Protein AF-A0AAW2CU97-F1 (afdb_monomer_lite)

Sequence (103 aa):
MRRHPGEFILSLSLSLSSSTKHIMLKDILDTRLSHPLYRPVGPSVVLVVILALTCLRSDPKSRPTMQHVSQELFVPRPALPESFHDISIQQLVNQEIYVVDQN

Organism: NCBI:txid425828

Secondary structure (DSSP, 8-state):
-PPPHHHHHHHHHH-TTTGGGG-BHHHHS-TTSPSS--TTTHHHHHHHHHHHHHHT-SSGGGSPPHHHHHHHHHSPPPPPSS-GGG-BHHHHHTTTT------

Radius of gyration: 14.25 Å; chains: 1; bounding box: 31×34×35 Å

Foldseek 3Di:
DPQDPVNVLVCVVVVPPPDQPPAAPVNPDDPPPDPPCDFQRLVLSLLVLLLVLQCSDPDPVSHDDVVVVVVSNPDRDHGQPDDSRPHGSVCSNVVVRDPPPDD

pLDDT: mean 70.95, std 15.21, range [30.22, 95.0]

InterPro domains:
  IPR051420 Ser/Thr Protein Kinases with Diverse Regulatory Roles [PTHR48005] (1-79)

Structure (mmCIF, N/CA/C/O backbone):
data_AF-A0AAW2CU97-F1
#
_entry.id   AF-A0AAW2CU97-F1
#
loop_
_atom_site.group_PDB
_atom_site.id
_atom_site.type_symbol
_atom_site.label_atom_id
_atom_site.label_alt_id
_atom_site.label_comp_id
_atom_site.label_asym_id
_atom_site.label_entity_id
_atom_site.label_seq_id
_atom_site.pdbx_PDB_ins_code
_atom_site.Cartn_x
_atom_site.Cartn_y
_atom_site.Cartn_z
_atom_site.occupancy
_atom_site.B_iso_or_equiv
_atom_site.auth_seq_id
_atom_site.auth_comp_id
_atom_site.auth_asym_id
_atom_site.auth_atom_id
_atom_site.pdbx_PDB_model_num
ATOM 1 N N . MET A 1 1 ? -13.362 -18.722 -15.873 1.00 48.38 1 MET A N 1
ATOM 2 C CA . MET A 1 1 ? -14.205 -18.098 -14.829 1.00 48.38 1 MET A CA 1
ATOM 3 C C . MET A 1 1 ? -13.532 -16.812 -14.374 1.00 48.38 1 MET A C 1
ATOM 5 O O . MET A 1 1 ? -12.364 -16.871 -14.013 1.00 48.38 1 MET A O 1
ATOM 9 N N . ARG A 1 2 ? -14.206 -15.655 -14.447 1.00 51.72 2 ARG A N 1
ATOM 10 C CA . ARG A 1 2 ? -13.702 -14.423 -13.817 1.00 51.72 2 ARG A CA 1
ATOM 11 C C . ARG A 1 2 ? -14.015 -14.517 -12.327 1.00 51.72 2 ARG A C 1
ATOM 13 O O . ARG A 1 2 ? -15.182 -14.626 -11.972 1.00 51.72 2 ARG A O 1
ATOM 20 N N . ARG A 1 3 ? -12.987 -14.535 -11.482 1.00 61.25 3 ARG A N 1
ATOM 21 C CA . ARG A 1 3 ? -13.144 -14.545 -10.024 1.00 61.25 3 ARG A CA 1
ATOM 22 C C . ARG A 1 3 ? -13.675 -13.175 -9.601 1.00 61.25 3 ARG A C 1
ATOM 24 O O . ARG A 1 3 ? -13.125 -12.159 -10.025 1.00 61.25 3 ARG A O 1
ATOM 31 N N . HIS A 1 4 ? -14.767 -13.134 -8.842 1.00 74.81 4 HIS A N 1
ATOM 32 C CA . HIS A 1 4 ? -15.334 -11.863 -8.392 1.00 74.81 4 HIS A CA 1
ATOM 33 C C . HIS A 1 4 ? -14.364 -11.197 -7.393 1.00 74.81 4 HIS A C 1
ATOM 35 O O . HIS A 1 4 ? -13.802 -11.910 -6.557 1.00 74.81 4 HIS A O 1
ATOM 41 N N . PRO A 1 5 ? -14.169 -9.861 -7.410 1.00 60.72 5 PRO A N 1
ATOM 42 C CA . PRO A 1 5 ? -13.262 -9.184 -6.475 1.00 60.72 5 PRO A CA 1
ATOM 43 C C . PRO A 1 5 ? -13.566 -9.510 -5.007 1.00 60.72 5 PRO A C 1
ATOM 45 O O . PRO A 1 5 ? -12.657 -9.718 -4.210 1.00 60.72 5 PRO A O 1
ATOM 48 N N . GLY A 1 6 ? -14.851 -9.655 -4.671 1.00 61.97 6 GLY A N 1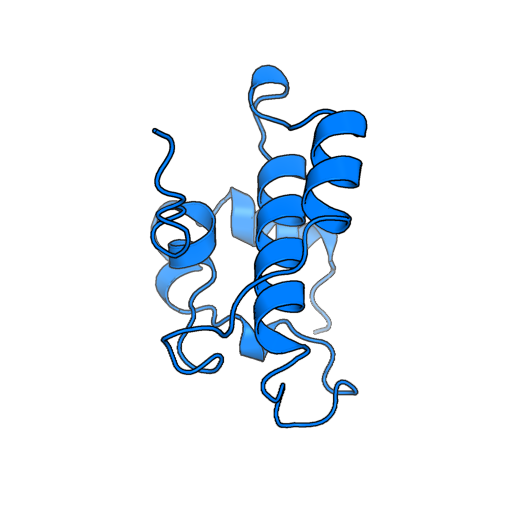
ATOM 49 C CA . GLY A 1 6 ? -15.286 -10.096 -3.344 1.00 61.97 6 GLY A CA 1
ATOM 50 C C . GLY A 1 6 ? -14.821 -11.511 -2.983 1.00 61.97 6 GLY A C 1
ATOM 51 O O . GLY A 1 6 ? -14.381 -11.730 -1.864 1.00 61.97 6 GLY A O 1
ATOM 52 N N . GLU A 1 7 ? -14.830 -12.462 -3.921 1.00 65.25 7 GLU A N 1
ATOM 53 C CA . GLU A 1 7 ? -14.318 -13.819 -3.672 1.00 65.25 7 GLU A CA 1
ATOM 54 C C . GLU A 1 7 ? -12.798 -13.848 -3.530 1.00 65.25 7 GLU A C 1
ATOM 56 O O . GLU A 1 7 ? -12.263 -14.666 -2.790 1.00 65.25 7 GLU A O 1
ATOM 61 N N . PHE A 1 8 ? -12.092 -12.957 -4.225 1.00 67.12 8 PHE A N 1
ATOM 62 C CA . PHE A 1 8 ? -10.649 -12.805 -4.082 1.00 67.12 8 PHE A CA 1
ATOM 63 C C . PHE A 1 8 ? -10.282 -12.252 -2.698 1.00 67.12 8 PHE A C 1
ATOM 65 O O . PHE A 1 8 ? -9.420 -12.817 -2.027 1.00 67.12 8 PHE A O 1
ATOM 72 N N . ILE A 1 9 ? -10.997 -11.223 -2.231 1.00 64.56 9 ILE A N 1
ATOM 73 C CA . ILE A 1 9 ? -10.834 -10.663 -0.881 1.00 64.56 9 ILE A CA 1
ATOM 74 C C . ILE A 1 9 ? -11.187 -11.709 0.183 1.00 64.56 9 ILE A C 1
ATOM 76 O O . ILE A 1 9 ? -10.409 -11.923 1.107 1.00 64.56 9 ILE A O 1
ATOM 80 N N . LEU A 1 10 ? -12.305 -12.423 0.028 1.00 61.47 10 LEU A N 1
ATOM 81 C CA . LEU A 1 10 ? -12.679 -13.509 0.939 1.00 61.47 10 LEU A CA 1
ATOM 82 C C . LEU A 1 10 ? -11.648 -14.641 0.924 1.00 61.47 10 LEU A C 1
ATOM 84 O O . LEU A 1 10 ? -11.307 -15.162 1.979 1.00 61.47 10 LEU A O 1
ATOM 88 N N . SER A 1 11 ? -11.097 -14.992 -0.239 1.00 60.31 11 SER A N 1
ATOM 89 C CA . SER A 1 11 ? -10.026 -15.985 -0.358 1.00 60.31 11 SER A CA 1
ATOM 90 C C . SER A 1 11 ? -8.746 -15.522 0.337 1.00 60.31 11 SER A C 1
ATOM 92 O O . SER A 1 11 ? -8.101 -16.346 0.977 1.00 60.31 11 SER A O 1
ATOM 94 N N . LEU A 1 12 ? -8.389 -14.237 0.255 1.00 62.56 12 LEU A N 1
ATOM 95 C CA . LEU A 1 12 ? -7.267 -13.650 0.995 1.00 62.56 12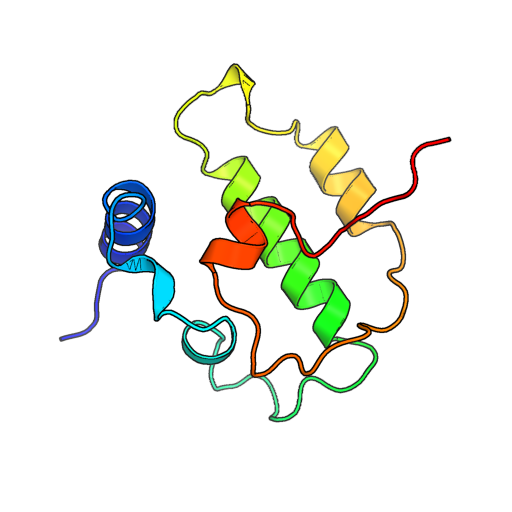 LEU A CA 1
ATOM 96 C C . LEU A 1 12 ? -7.499 -13.716 2.510 1.00 62.56 12 LEU A C 1
ATOM 98 O O . LEU A 1 12 ? -6.606 -14.136 3.242 1.00 62.56 12 LEU A O 1
ATOM 102 N N . SER A 1 13 ? -8.701 -13.362 2.976 1.00 59.38 13 SER A N 1
ATOM 103 C CA . SER A 1 13 ? -9.068 -13.394 4.397 1.00 59.38 13 SER A CA 1
ATOM 104 C C . SER A 1 13 ? -9.167 -14.816 4.966 1.00 59.38 13 SER A C 1
ATOM 106 O O . SER A 1 13 ? -8.741 -15.051 6.092 1.00 59.38 13 SER A O 1
ATOM 108 N N . LEU A 1 14 ? -9.700 -15.773 4.198 1.00 53.75 14 LEU A N 1
ATOM 109 C CA . LEU A 1 14 ? -9.878 -17.174 4.608 1.00 53.75 14 LEU A CA 1
ATOM 110 C C . LEU A 1 14 ? -8.588 -18.006 4.481 1.00 53.75 14 LEU A C 1
ATOM 112 O O . LEU A 1 14 ? -8.425 -18.993 5.193 1.00 53.75 14 LEU A O 1
ATOM 116 N N . SER A 1 15 ? -7.658 -17.629 3.594 1.00 48.06 15 SER A N 1
ATOM 117 C CA . SER A 1 15 ? -6.459 -18.428 3.274 1.00 48.06 15 SER A CA 1
ATOM 118 C C . SER A 1 15 ? -5.204 -18.062 4.064 1.00 48.06 15 SER A C 1
ATOM 120 O O . SER A 1 15 ? -4.135 -18.599 3.757 1.00 48.06 15 SER A O 1
ATOM 122 N N . LEU A 1 16 ? -5.317 -17.244 5.117 1.00 52.81 16 LEU A N 1
ATOM 123 C CA . LEU A 1 16 ? -4.209 -16.946 6.038 1.00 52.81 16 LEU A CA 1
ATOM 124 C C . LEU A 1 16 ? -3.646 -18.209 6.742 1.00 52.81 16 LEU A C 1
ATOM 126 O O . LEU A 1 16 ? -2.645 -18.131 7.442 1.00 52.81 16 LEU A O 1
ATOM 130 N N . SER A 1 17 ? -4.241 -19.388 6.512 1.00 49.34 17 SER A N 1
ATOM 131 C CA . SER A 1 17 ? -3.783 -20.678 7.036 1.00 49.34 17 SER A CA 1
ATOM 132 C C . SER A 1 17 ? -2.911 -21.532 6.092 1.00 49.34 17 SER A C 1
ATOM 134 O O . SER A 1 17 ? -2.299 -22.467 6.602 1.00 49.34 17 SER A O 1
ATOM 136 N N . SER A 1 18 ? -2.814 -21.302 4.767 1.00 49.28 18 SER A N 1
ATOM 137 C CA . SER A 1 18 ? -1.899 -22.126 3.924 1.00 49.28 18 SER A CA 1
ATOM 138 C C . SER A 1 18 ? -1.675 -21.640 2.479 1.00 49.28 18 SER A C 1
ATOM 140 O O . SER A 1 18 ? -0.564 -21.738 1.963 1.00 49.28 18 SER A O 1
ATOM 142 N N . SER A 1 19 ? -2.703 -21.107 1.804 1.00 52.06 19 SER A N 1
ATOM 143 C CA . SER A 1 19 ? -2.685 -20.932 0.336 1.00 52.06 19 SER A CA 1
ATOM 144 C C . SER A 1 19 ? -2.189 -19.563 -0.162 1.00 52.06 19 SER A C 1
ATOM 146 O O . SER A 1 19 ? -1.994 -19.396 -1.366 1.00 52.06 19 SER A O 1
ATOM 148 N N . THR A 1 20 ? -1.974 -18.578 0.716 1.00 54.69 20 THR A N 1
ATOM 149 C CA . THR A 1 20 ? -1.480 -17.234 0.339 1.00 54.69 20 THR A CA 1
ATOM 150 C C . THR A 1 20 ? 0.027 -17.177 0.079 1.00 54.69 20 THR A C 1
ATOM 152 O O . THR A 1 20 ? 0.495 -16.198 -0.498 1.00 54.69 20 THR A O 1
ATOM 155 N N . LYS A 1 21 ? 0.768 -18.243 0.415 1.00 55.78 21 LYS A N 1
ATOM 156 C CA . LYS A 1 21 ? 2.218 -18.388 0.179 1.00 55.78 21 LYS A CA 1
ATOM 157 C C . LYS A 1 21 ? 2.627 -18.276 -1.295 1.00 55.78 21 LYS A C 1
ATOM 159 O O . LYS A 1 21 ? 3.790 -18.019 -1.575 1.00 55.78 21 LYS A O 1
ATOM 164 N N . HIS A 1 22 ? 1.691 -18.481 -2.225 1.00 67.12 22 HIS A N 1
ATOM 165 C CA . HIS A 1 22 ? 1.977 -18.578 -3.660 1.00 67.12 22 HIS A CA 1
ATOM 166 C C . HIS A 1 22 ? 1.452 -17.412 -4.507 1.00 67.12 22 HIS A C 1
ATOM 168 O O . HIS A 1 22 ? 1.695 -17.407 -5.710 1.00 67.12 22 HIS A O 1
ATOM 174 N N . ILE A 1 23 ? 0.724 -16.447 -3.930 1.00 79.12 23 ILE A N 1
ATOM 175 C CA . ILE A 1 23 ? 0.215 -15.304 -4.704 1.00 79.12 23 ILE A CA 1
ATOM 176 C C . ILE A 1 23 ? 1.271 -14.204 -4.693 1.00 79.12 23 ILE A C 1
ATOM 178 O O . ILE A 1 23 ? 1.561 -13.629 -3.637 1.00 79.12 23 ILE A O 1
ATOM 182 N N . MET A 1 24 ? 1.814 -13.894 -5.868 1.00 84.19 24 MET A N 1
ATOM 183 C CA . MET A 1 24 ? 2.779 -12.815 -6.031 1.00 84.19 24 MET A CA 1
ATOM 184 C C . MET A 1 24 ? 2.054 -11.500 -6.296 1.00 84.19 24 MET A C 1
ATOM 186 O O . MET A 1 24 ? 0.999 -11.463 -6.931 1.00 84.19 24 MET A O 1
ATOM 190 N N . LEU A 1 25 ? 2.646 -10.392 -5.856 1.00 81.88 25 LEU A N 1
ATOM 191 C CA . LEU A 1 25 ? 2.128 -9.051 -6.105 1.00 81.88 25 LEU A CA 1
ATOM 192 C C . LEU A 1 25 ? 1.928 -8.808 -7.608 1.00 81.88 25 LEU A C 1
ATOM 194 O O . LEU A 1 25 ? 0.892 -8.296 -8.011 1.00 81.88 25 LEU A O 1
ATOM 198 N N . LYS A 1 26 ? 2.862 -9.253 -8.455 1.00 79.56 26 LYS A N 1
ATOM 199 C CA . LYS A 1 26 ? 2.751 -9.131 -9.919 1.00 79.56 26 LYS A CA 1
ATOM 200 C C . LYS A 1 26 ? 1.517 -9.815 -10.521 1.00 79.56 26 LYS A C 1
ATOM 202 O O . LYS A 1 26 ? 1.038 -9.357 -11.552 1.00 79.56 26 LYS A O 1
ATOM 207 N N . ASP A 1 27 ? 0.997 -10.867 -9.885 1.00 80.06 27 ASP A N 1
ATOM 208 C CA . ASP A 1 27 ? -0.115 -11.666 -10.419 1.00 80.06 27 ASP A CA 1
ATOM 209 C C . ASP A 1 27 ? -1.471 -10.971 -10.235 1.00 80.06 27 ASP A C 1
ATOM 211 O O . ASP A 1 27 ? -2.458 -11.344 -10.868 1.00 80.06 27 ASP A O 1
ATOM 215 N N . ILE A 1 28 ? -1.532 -9.969 -9.350 1.00 80.31 28 ILE A N 1
ATOM 216 C CA . ILE A 1 28 ? -2.770 -9.272 -8.975 1.00 80.31 28 ILE A CA 1
ATOM 217 C C . ILE A 1 28 ? -2.852 -7.851 -9.536 1.00 80.31 28 ILE A C 1
ATOM 219 O O . ILE A 1 28 ? -3.873 -7.181 -9.384 1.00 80.31 28 ILE A O 1
ATOM 223 N N . LEU A 1 29 ? -1.771 -7.371 -10.149 1.00 79.81 29 LEU A N 1
ATOM 224 C CA . LEU A 1 29 ? -1.718 -6.039 -10.729 1.00 79.81 29 LEU A CA 1
ATOM 225 C C . LEU A 1 29 ? -2.484 -5.992 -12.041 1.00 79.81 29 LEU A C 1
ATOM 227 O O . LEU A 1 29 ? -2.573 -6.971 -12.781 1.00 79.81 29 LEU A O 1
ATOM 231 N N . ASP A 1 30 ? -3.008 -4.810 -12.345 1.00 82.69 30 ASP A N 1
ATOM 232 C CA . ASP A 1 30 ? -3.614 -4.556 -13.641 1.00 82.69 30 ASP A CA 1
ATOM 233 C C . ASP A 1 30 ? -2.560 -4.762 -14.739 1.00 82.69 30 ASP A C 1
ATOM 235 O O . ASP A 1 30 ? -1.521 -4.103 -14.754 1.00 82.69 30 ASP A O 1
ATOM 239 N N . THR A 1 31 ? -2.834 -5.674 -15.672 1.00 75.81 31 THR A N 1
ATOM 240 C CA . THR A 1 31 ? -1.922 -6.034 -16.768 1.00 75.81 31 THR A CA 1
ATOM 241 C C . THR A 1 31 ? -1.634 -4.872 -17.721 1.00 75.81 31 THR A C 1
ATOM 243 O O . THR A 1 31 ? -0.720 -4.966 -18.535 1.00 75.81 31 THR A O 1
ATOM 246 N N . ARG A 1 32 ? -2.427 -3.792 -17.661 1.00 79.69 32 ARG A N 1
ATOM 247 C CA . ARG A 1 32 ? -2.219 -2.555 -18.428 1.00 79.69 32 ARG A CA 1
ATOM 248 C C . ARG A 1 32 ? -1.154 -1.654 -17.806 1.00 79.69 32 ARG A C 1
ATOM 250 O O . ARG A 1 32 ? -0.721 -0.711 -18.462 1.00 79.69 32 ARG A O 1
ATOM 257 N N . LEU A 1 33 ? -0.741 -1.913 -16.563 1.00 73.06 33 LEU A N 1
ATOM 258 C CA . LEU A 1 33 ? 0.431 -1.266 -15.986 1.00 73.06 33 LEU A CA 1
ATOM 259 C C . LEU A 1 33 ? 1.661 -1.727 -16.770 1.00 73.06 33 LEU A C 1
ATOM 261 O O . LEU A 1 33 ? 1.917 -2.927 -16.892 1.00 73.06 33 LEU A O 1
ATOM 265 N N . SER A 1 34 ? 2.406 -0.772 -17.327 1.00 59.72 34 SER A N 1
ATOM 266 C CA . SER A 1 34 ? 3.597 -1.048 -18.126 1.00 59.72 34 SER A CA 1
ATOM 267 C C . SER A 1 34 ? 4.567 -1.952 -17.356 1.00 59.72 34 SER A C 1
ATOM 269 O O . SER A 1 34 ? 5.041 -1.595 -16.279 1.00 59.72 34 SER A O 1
ATOM 271 N N . HIS A 1 35 ? 4.877 -3.122 -17.915 1.00 55.41 35 HIS A N 1
ATOM 272 C CA . HIS A 1 35 ? 6.022 -3.921 -17.485 1.00 55.41 35 HIS A CA 1
ATOM 273 C C . HIS A 1 35 ? 7.287 -3.185 -17.934 1.00 55.41 35 HIS A C 1
ATOM 275 O O . HIS A 1 35 ? 7.411 -2.954 -19.138 1.00 55.41 35 HIS A O 1
ATOM 281 N N . PRO A 1 36 ? 8.234 -2.815 -17.055 1.00 57.53 36 PRO A N 1
ATOM 282 C CA . PRO A 1 36 ? 8.401 -3.083 -15.623 1.00 57.53 36 PRO A CA 1
ATOM 283 C C . PRO A 1 36 ? 7.954 -1.896 -14.759 1.00 57.53 36 PRO A C 1
ATOM 285 O 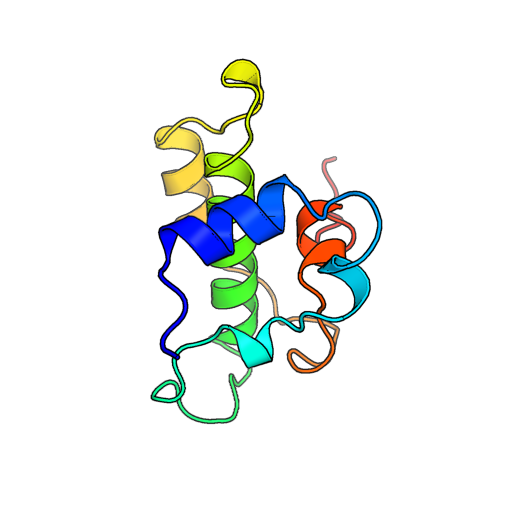O . PRO A 1 36 ? 8.096 -0.736 -15.153 1.00 57.53 36 PRO A O 1
ATOM 288 N N . LEU A 1 37 ? 7.514 -2.169 -13.529 1.00 61.78 37 LEU A N 1
ATOM 289 C CA . LEU A 1 37 ? 7.350 -1.133 -12.507 1.00 61.78 37 LEU A CA 1
ATOM 290 C C . LEU A 1 37 ? 8.736 -0.639 -12.076 1.00 61.78 37 LEU A C 1
ATOM 292 O O . LEU A 1 37 ? 9.291 -1.044 -11.058 1.00 61.78 37 LEU A O 1
ATOM 296 N N . TYR A 1 38 ? 9.324 0.206 -12.923 1.00 58.34 38 TYR A N 1
ATOM 297 C CA . TYR A 1 38 ? 10.606 0.848 -12.704 1.00 58.34 38 TYR A CA 1
ATOM 298 C C . TYR A 1 38 ? 10.567 1.735 -11.456 1.00 58.34 38 TYR A C 1
ATOM 300 O O . TYR A 1 38 ? 9.521 2.046 -10.878 1.00 58.34 38 TYR A O 1
ATOM 308 N N . ARG A 1 39 ? 11.774 2.147 -11.072 1.00 56.44 39 ARG A N 1
ATOM 309 C CA . ARG A 1 39 ? 12.187 2.699 -9.784 1.00 56.44 39 ARG A CA 1
ATOM 310 C C . ARG A 1 39 ? 11.398 3.896 -9.207 1.00 56.44 39 ARG A C 1
ATOM 312 O O . ARG A 1 39 ? 11.597 4.105 -8.015 1.00 56.44 39 ARG A O 1
ATOM 319 N N . PRO A 1 40 ? 10.480 4.623 -9.888 1.00 64.44 40 PRO A N 1
ATOM 320 C CA . PRO A 1 40 ? 9.570 5.489 -9.134 1.00 64.44 40 PRO A CA 1
ATOM 321 C C . PRO A 1 40 ? 8.268 4.805 -8.678 1.00 64.44 40 PRO A C 1
ATOM 323 O O . PRO A 1 40 ? 7.729 5.198 -7.652 1.00 64.44 40 PRO A O 1
ATOM 326 N N . VAL A 1 41 ? 7.742 3.801 -9.392 1.00 75.44 41 VAL A N 1
ATOM 327 C CA . VAL A 1 41 ? 6.345 3.346 -9.187 1.00 75.44 41 VAL A CA 1
ATOM 328 C C . VAL A 1 41 ? 6.235 2.125 -8.272 1.00 75.44 41 VAL A C 1
ATOM 330 O O . VAL A 1 41 ? 5.280 2.020 -7.504 1.00 75.44 41 VAL A O 1
ATOM 333 N N . GLY A 1 42 ? 7.216 1.217 -8.308 1.00 79.06 42 GLY A N 1
ATOM 334 C CA . GLY A 1 42 ? 7.207 -0.015 -7.507 1.00 79.06 42 GLY A CA 1
ATOM 335 C C . GLY A 1 42 ? 6.955 0.218 -6.006 1.00 79.06 42 GLY A C 1
ATOM 336 O O . GLY A 1 42 ? 5.990 -0.338 -5.479 1.00 79.06 42 GLY A O 1
ATOM 337 N N . PRO A 1 43 ? 7.736 1.079 -5.322 1.00 79.81 43 PRO A N 1
ATOM 338 C CA . PRO A 1 43 ? 7.533 1.376 -3.900 1.00 79.81 43 PRO A CA 1
ATOM 339 C C . PRO A 1 43 ? 6.139 1.921 -3.567 1.00 79.81 43 PRO A C 1
ATOM 341 O O . PRO A 1 43 ? 5.560 1.556 -2.544 1.00 79.81 43 PRO A O 1
ATOM 344 N N . SER A 1 44 ? 5.574 2.768 -4.434 1.00 82.25 44 SER A N 1
ATOM 345 C CA . SER A 1 44 ? 4.225 3.314 -4.253 1.00 82.25 44 SER A CA 1
ATOM 346 C C . SER A 1 44 ? 3.153 2.236 -4.384 1.00 82.25 44 SER A C 1
ATOM 348 O O . SER A 1 44 ? 2.204 2.220 -3.607 1.00 82.25 44 SER A O 1
ATOM 350 N N . VAL A 1 45 ? 3.309 1.305 -5.329 1.00 84.56 45 VAL A N 1
ATOM 351 C CA . VAL A 1 45 ? 2.378 0.179 -5.497 1.00 84.56 45 VAL A CA 1
ATOM 352 C C . VAL A 1 45 ? 2.396 -0.727 -4.269 1.00 84.56 45 VAL A C 1
ATOM 354 O O . VAL A 1 45 ? 1.336 -1.081 -3.758 1.00 84.56 45 VAL A O 1
ATOM 357 N N . VAL A 1 46 ? 3.585 -1.054 -3.759 1.00 83.50 46 VAL A N 1
ATOM 358 C CA . VAL A 1 46 ? 3.737 -1.867 -2.545 1.00 83.50 46 VAL A CA 1
ATOM 359 C C . VAL A 1 46 ? 3.037 -1.204 -1.352 1.00 83.50 46 VAL A C 1
ATOM 361 O O . VAL A 1 46 ? 2.244 -1.852 -0.668 1.00 83.50 46 VAL A O 1
ATOM 364 N N . LEU A 1 47 ? 3.252 0.100 -1.152 1.00 85.19 47 LEU A N 1
ATOM 365 C CA . LEU A 1 47 ? 2.594 0.868 -0.096 1.00 85.19 47 LEU A CA 1
ATOM 366 C C . LEU A 1 47 ? 1.067 0.832 -0.223 1.00 85.19 47 LEU A C 1
ATOM 368 O O . LEU A 1 47 ? 0.376 0.563 0.757 1.00 85.19 47 LEU A O 1
ATOM 372 N N . VAL A 1 48 ? 0.532 1.088 -1.421 1.00 86.88 48 VAL A N 1
ATOM 373 C CA . VAL A 1 48 ? -0.920 1.084 -1.658 1.00 86.88 48 VAL A CA 1
ATOM 374 C C . VAL A 1 48 ? -1.517 -0.281 -1.330 1.00 86.88 48 VAL A C 1
ATOM 376 O O . VAL A 1 48 ? -2.579 -0.347 -0.712 1.00 86.88 48 VAL A O 1
ATOM 379 N N . VAL A 1 49 ? -0.832 -1.370 -1.680 1.00 85.94 49 VAL A N 1
ATOM 380 C CA . VAL A 1 49 ? -1.293 -2.720 -1.343 1.00 85.94 49 VAL A CA 1
ATOM 381 C C . VAL A 1 49 ? -1.267 -2.961 0.166 1.00 85.94 49 VAL A C 1
ATOM 383 O O . VAL A 1 49 ? -2.245 -3.477 0.701 1.00 85.94 49 VAL A O 1
ATOM 386 N N . ILE A 1 50 ? -0.229 -2.529 0.886 1.00 84.38 50 ILE A N 1
ATOM 387 C CA . ILE A 1 50 ? -0.188 -2.627 2.357 1.00 84.38 50 ILE A CA 1
ATOM 388 C C . ILE A 1 50 ? -1.311 -1.815 3.004 1.00 84.38 50 ILE A C 1
ATOM 390 O O . ILE A 1 50 ? -2.007 -2.311 3.894 1.00 84.38 50 ILE A O 1
ATOM 394 N N . LEU A 1 51 ? -1.541 -0.585 2.544 1.00 86.44 51 LEU A N 1
ATOM 395 C CA . LEU A 1 51 ? -2.634 0.249 3.040 1.00 86.44 51 LEU A CA 1
ATOM 396 C C . LEU A 1 51 ? -3.993 -0.403 2.759 1.00 86.44 51 LEU A C 1
ATOM 398 O O . LEU A 1 51 ? -4.836 -0.467 3.649 1.00 86.44 51 LEU A O 1
ATOM 402 N N . ALA A 1 52 ? -4.194 -0.972 1.570 1.00 87.62 52 ALA A N 1
ATOM 403 C CA . ALA A 1 52 ? -5.419 -1.698 1.249 1.00 87.62 52 ALA A CA 1
ATOM 404 C C . ALA A 1 52 ? -5.618 -2.914 2.170 1.00 87.62 52 ALA A C 1
ATOM 406 O O . ALA A 1 52 ? -6.700 -3.094 2.728 1.00 87.62 52 ALA A O 1
ATOM 407 N N . LEU A 1 53 ? -4.572 -3.716 2.394 1.00 82.62 53 LEU A N 1
ATOM 408 C CA . LEU A 1 53 ? -4.623 -4.888 3.275 1.00 82.62 53 LEU A CA 1
ATOM 409 C C . LEU A 1 53 ? -4.919 -4.505 4.733 1.00 82.62 53 LEU A C 1
ATOM 411 O O . LEU A 1 53 ? -5.736 -5.155 5.385 1.00 82.62 53 LEU A O 1
ATOM 415 N N . THR A 1 54 ? -4.313 -3.427 5.239 1.00 82.81 54 THR A N 1
ATOM 416 C CA . THR A 1 54 ? -4.583 -2.923 6.597 1.00 82.81 54 THR A CA 1
ATOM 417 C C . THR A 1 54 ? -6.003 -2.362 6.736 1.00 82.81 54 THR A C 1
ATOM 419 O O . THR A 1 54 ? -6.665 -2.629 7.739 1.00 82.81 54 THR A O 1
ATOM 422 N N . CYS A 1 55 ? -6.528 -1.679 5.713 1.00 86.25 55 CYS A N 1
ATOM 423 C CA . CYS A 1 55 ? -7.926 -1.228 5.665 1.00 86.25 55 CYS A CA 1
ATOM 424 C C . CYS A 1 55 ? -8.936 -2.388 5.666 1.00 86.25 55 CYS A C 1
ATOM 426 O O . CYS A 1 55 ? -10.044 -2.241 6.184 1.00 86.25 55 CYS A O 1
ATOM 428 N N . LEU A 1 56 ? -8.563 -3.542 5.103 1.00 83.75 56 LEU A N 1
ATOM 429 C CA . LEU A 1 56 ? -9.421 -4.724 4.973 1.00 83.75 56 LEU A CA 1
ATOM 430 C C . LEU A 1 56 ? -9.383 -5.671 6.187 1.00 83.75 56 LEU A C 1
ATOM 432 O O . LEU A 1 56 ? -10.056 -6.704 6.166 1.00 83.75 56 LEU A O 1
ATOM 436 N N . ARG A 1 57 ? -8.631 -5.358 7.254 1.00 80.50 57 ARG A N 1
ATOM 437 C CA . ARG A 1 57 ? -8.536 -6.230 8.440 1.00 80.50 57 ARG A CA 1
ATOM 438 C C . ARG A 1 57 ? -9.908 -6.483 9.062 1.00 80.50 57 ARG A C 1
ATOM 440 O O . ARG A 1 57 ? -10.718 -5.572 9.228 1.00 80.50 57 ARG A O 1
ATOM 447 N N . SER A 1 58 ? -10.170 -7.727 9.456 1.00 80.31 58 SER A N 1
ATOM 448 C CA . SER A 1 58 ? -11.463 -8.108 10.036 1.00 80.31 58 SER A CA 1
ATOM 449 C C . SER A 1 58 ? -11.752 -7.370 11.343 1.00 80.31 58 SER A C 1
ATOM 451 O O . SER A 1 58 ? -12.874 -6.903 11.518 1.00 80.31 58 SER A O 1
ATOM 453 N N . ASP A 1 59 ? -10.743 -7.192 12.204 1.00 80.56 59 ASP A N 1
ATOM 454 C CA . ASP A 1 59 ? -10.856 -6.403 13.434 1.00 80.56 59 ASP A CA 1
ATOM 455 C C . ASP A 1 59 ? -10.924 -4.894 13.122 1.00 80.56 59 ASP A C 1
ATOM 457 O O . ASP A 1 59 ? -9.928 -4.328 12.654 1.00 80.56 59 ASP A O 1
ATOM 461 N N . PRO A 1 60 ? -12.048 -4.211 13.417 1.00 84.38 60 PRO A N 1
ATOM 462 C CA . PRO A 1 60 ? -12.197 -2.778 13.184 1.00 84.38 60 PRO A CA 1
ATOM 463 C C . PRO A 1 60 ? -11.164 -1.916 13.915 1.00 84.38 60 PRO A C 1
ATOM 465 O O . PRO A 1 60 ? -10.790 -0.872 13.389 1.00 84.38 60 PRO A O 1
ATOM 468 N N . LYS A 1 61 ? -10.681 -2.338 15.094 1.00 86.31 61 LYS A N 1
ATOM 469 C CA . LYS A 1 61 ? -9.700 -1.569 15.882 1.00 86.31 61 LYS A CA 1
ATOM 470 C C . LYS A 1 61 ? -8.302 -1.583 15.266 1.00 86.31 61 LYS A C 1
ATOM 472 O O . LYS A 1 61 ? -7.498 -0.707 15.557 1.00 86.31 61 LYS A O 1
ATOM 477 N N . SER A 1 62 ? -8.025 -2.569 14.416 1.00 82.06 62 SER A N 1
ATOM 478 C CA . SER A 1 62 ? -6.748 -2.718 13.715 1.00 82.06 62 SER A CA 1
ATOM 479 C C . SER A 1 62 ? -6.680 -1.973 12.376 1.00 82.06 62 SER A C 1
ATOM 481 O O . SER A 1 62 ? -5.621 -1.948 11.745 1.00 82.06 62 SER A O 1
ATOM 483 N N . ARG A 1 63 ? -7.800 -1.396 11.917 1.00 86.31 63 ARG A N 1
ATOM 484 C CA . ARG A 1 63 ? -7.868 -0.636 10.663 1.00 86.31 63 ARG A CA 1
ATOM 485 C C . ARG A 1 63 ? -7.327 0.782 10.881 1.00 86.31 63 ARG A C 1
ATOM 487 O O . ARG A 1 63 ? -7.644 1.392 11.903 1.00 86.31 63 ARG A O 1
ATOM 494 N N . PRO A 1 64 ? -6.559 1.342 9.932 1.00 87.94 64 PRO A N 1
ATOM 495 C CA . PRO A 1 64 ? -6.094 2.718 10.034 1.00 87.94 64 PRO A CA 1
ATOM 496 C C . PRO A 1 64 ? -7.251 3.709 9.858 1.00 87.94 64 PRO A C 1
ATOM 498 O O . PRO A 1 64 ? -8.260 3.423 9.209 1.00 87.94 64 PRO A O 1
ATOM 501 N N . THR A 1 65 ? -7.086 4.916 10.398 1.00 93.75 65 THR A N 1
ATOM 502 C CA . THR A 1 65 ? -7.988 6.032 10.093 1.00 93.75 65 THR A CA 1
ATOM 503 C C . THR A 1 65 ? -7.682 6.595 8.706 1.00 93.75 65 THR A C 1
ATOM 505 O O . THR A 1 65 ? -6.549 6.519 8.232 1.00 93.75 65 THR A O 1
ATOM 508 N N . MET A 1 66 ? -8.664 7.237 8.062 1.00 95.00 66 MET A N 1
ATOM 509 C CA . MET A 1 66 ? -8.433 7.915 6.776 1.00 95.00 66 MET A CA 1
ATOM 510 C C . MET A 1 66 ? -7.343 8.995 6.878 1.00 95.00 66 MET A C 1
ATOM 512 O O . MET A 1 66 ? -6.597 9.208 5.930 1.00 95.00 66 MET A O 1
ATOM 516 N N . GLN A 1 67 ? -7.203 9.629 8.047 1.00 93.62 67 GLN A N 1
ATOM 517 C CA . GLN A 1 67 ? -6.112 10.561 8.320 1.00 93.62 67 GLN A CA 1
ATOM 518 C C . GLN A 1 67 ? -4.745 9.871 8.198 1.00 93.62 67 GLN A C 1
ATOM 520 O O . GLN A 1 67 ? -3.911 10.349 7.434 1.00 93.62 67 GLN A O 1
ATOM 525 N N . HIS A 1 68 ? -4.545 8.727 8.864 1.00 88.69 68 HIS A N 1
ATOM 526 C CA . HIS A 1 68 ? -3.316 7.933 8.732 1.00 88.69 68 HIS A CA 1
ATOM 527 C C . HIS A 1 68 ? -3.073 7.507 7.280 1.00 88.69 68 HIS A C 1
ATOM 529 O O . HIS A 1 68 ? -1.981 7.701 6.758 1.00 88.69 68 HIS A O 1
ATOM 535 N N . VAL A 1 69 ? -4.101 6.992 6.596 1.00 89.69 69 VAL A N 1
ATOM 536 C CA . VAL A 1 69 ? -3.989 6.584 5.184 1.00 89.69 69 VAL A CA 1
ATOM 537 C C . VAL A 1 69 ? -3.546 7.758 4.306 1.00 89.69 69 VAL A C 1
ATOM 539 O O . VAL A 1 69 ? -2.639 7.610 3.492 1.00 89.69 69 VAL A O 1
ATOM 542 N N . SER A 1 70 ? -4.148 8.936 4.484 1.00 91.94 70 SER A N 1
ATOM 543 C CA . SER A 1 70 ? -3.816 10.128 3.697 1.00 91.94 70 SER A CA 1
ATOM 544 C C . SER A 1 70 ? -2.384 10.616 3.933 1.00 91.94 70 SER A C 1
ATOM 546 O O . SER A 1 70 ? -1.715 11.025 2.987 1.00 91.94 70 SER A O 1
ATOM 548 N N . GLN A 1 71 ? -1.895 10.519 5.173 1.00 90.19 71 GLN A N 1
ATOM 549 C CA . GLN A 1 71 ? -0.522 10.865 5.531 1.00 90.19 71 GLN A CA 1
ATOM 550 C C . GLN A 1 71 ? 0.467 9.891 4.893 1.00 90.19 71 GLN A C 1
ATOM 552 O O . GLN A 1 71 ? 1.398 10.326 4.221 1.00 90.19 71 GLN A O 1
ATOM 557 N N . GLU A 1 72 ? 0.229 8.584 5.019 1.00 88.00 72 GLU A N 1
ATOM 558 C CA . GLU A 1 72 ? 1.100 7.559 4.439 1.00 88.00 72 GLU A CA 1
ATOM 559 C C . GLU A 1 72 ? 1.207 7.685 2.912 1.00 88.00 72 GLU A C 1
ATOM 561 O O . GLU A 1 72 ? 2.293 7.507 2.358 1.00 88.00 72 GLU A O 1
ATOM 566 N N . LEU A 1 73 ? 0.114 8.038 2.227 1.00 87.44 73 LEU A N 1
ATOM 567 C CA . LEU A 1 73 ? 0.105 8.274 0.778 1.00 87.44 73 LEU A CA 1
ATOM 568 C C . LEU A 1 73 ? 0.889 9.524 0.352 1.00 87.44 73 LEU A C 1
ATOM 570 O O . LEU A 1 73 ? 1.332 9.596 -0.793 1.00 87.44 73 LEU A O 1
ATOM 574 N N . PHE A 1 74 ? 1.053 10.502 1.243 1.00 86.44 74 PHE A N 1
ATOM 575 C CA . PHE A 1 74 ? 1.757 11.751 0.951 1.00 86.44 74 PHE A CA 1
ATOM 576 C C . PHE A 1 74 ? 3.277 11.643 1.153 1.00 86.44 74 PHE A C 1
ATOM 578 O O . PHE A 1 74 ? 4.030 12.457 0.619 1.00 86.44 74 PHE A O 1
ATOM 585 N N . VAL A 1 75 ? 3.747 10.642 1.905 1.00 81.44 75 VAL A N 1
ATOM 586 C CA . VAL A 1 75 ? 5.175 10.448 2.191 1.00 81.44 75 VAL A CA 1
ATOM 587 C C . VAL A 1 75 ? 5.893 9.829 0.979 1.00 81.44 75 VAL A C 1
ATOM 589 O O . VAL A 1 75 ? 5.561 8.706 0.579 1.00 81.44 75 VAL A O 1
ATOM 592 N N . PRO A 1 76 ? 6.916 10.501 0.407 1.00 72.12 76 PRO A N 1
ATOM 593 C CA . PRO A 1 76 ? 7.749 9.926 -0.645 1.00 72.12 76 PRO A CA 1
ATOM 594 C C . PRO A 1 76 ? 8.466 8.670 -0.149 1.00 72.12 76 PRO A C 1
ATOM 596 O O . PRO A 1 76 ? 8.994 8.648 0.964 1.00 72.12 76 PRO A O 1
ATOM 599 N N . ARG A 1 77 ? 8.520 7.621 -0.977 1.00 73.38 77 ARG A N 1
ATOM 600 C CA . ARG A 1 77 ? 9.181 6.363 -0.606 1.00 73.38 77 ARG A CA 1
ATOM 601 C C . ARG A 1 77 ? 10.546 6.222 -1.271 1.00 73.38 77 ARG A C 1
ATOM 603 O O . ARG A 1 77 ? 10.672 6.539 -2.456 1.00 73.38 77 ARG A O 1
ATOM 610 N N . PRO A 1 78 ? 11.559 5.735 -0.532 1.00 66.25 78 PRO A N 1
ATOM 611 C CA . PRO A 1 78 ? 12.843 5.393 -1.120 1.00 66.25 78 PRO A CA 1
ATOM 612 C C . PRO A 1 78 ? 12.697 4.217 -2.095 1.00 66.25 78 PRO A C 1
ATOM 614 O O . PRO A 1 78 ? 11.684 3.514 -2.127 1.00 66.25 78 PRO A O 1
ATOM 617 N N . ALA A 1 79 ? 13.728 4.013 -2.913 1.00 65.69 79 ALA A N 1
ATOM 618 C CA . ALA A 1 79 ? 13.776 2.902 -3.853 1.00 65.69 79 ALA A CA 1
ATOM 619 C C . ALA A 1 79 ? 13.698 1.551 -3.118 1.00 65.69 79 ALA A C 1
ATOM 621 O O . ALA A 1 79 ? 14.288 1.380 -2.054 1.00 65.69 79 ALA A O 1
ATOM 622 N N . LEU A 1 80 ? 12.990 0.589 -3.712 1.00 66.00 80 LEU A N 1
ATOM 623 C CA . LEU A 1 80 ? 12.847 -0.750 -3.146 1.00 66.00 80 LEU A CA 1
ATOM 624 C C . LEU A 1 80 ? 14.194 -1.506 -3.220 1.00 66.00 80 LEU A C 1
ATOM 626 O O . LEU A 1 80 ? 14.824 -1.470 -4.285 1.00 66.00 80 LEU A O 1
ATOM 630 N N . PRO A 1 81 ? 14.639 -2.181 -2.141 1.00 56.41 81 PRO A N 1
ATOM 631 C CA . PRO A 1 81 ? 15.875 -2.970 -2.150 1.00 56.41 81 PRO A CA 1
ATOM 632 C C . PRO A 1 81 ? 15.759 -4.279 -2.951 1.00 56.41 81 PRO A C 1
ATOM 634 O O . PRO A 1 81 ? 16.766 -4.771 -3.454 1.00 56.41 81 PRO A O 1
ATOM 637 N N . GLU A 1 82 ? 14.547 -4.817 -3.118 1.00 58.78 82 GLU A N 1
ATOM 638 C CA . GLU A 1 82 ? 14.285 -6.106 -3.771 1.00 58.78 82 GLU A CA 1
ATOM 639 C C . GLU A 1 82 ? 13.626 -5.991 -5.157 1.00 58.78 82 GLU A C 1
ATOM 641 O O . GLU A 1 82 ? 13.048 -4.973 -5.549 1.00 58.78 82 GLU A O 1
ATOM 646 N N . SER A 1 83 ? 13.705 -7.088 -5.912 1.00 66.25 83 SER A N 1
ATOM 647 C CA . SER A 1 83 ? 12.937 -7.308 -7.136 1.00 66.25 83 SER A CA 1
ATOM 648 C C . SER A 1 83 ? 11.439 -7.272 -6.817 1.00 66.25 83 SER A C 1
ATOM 650 O O . SER A 1 83 ? 10.902 -8.150 -6.147 1.00 66.25 83 SER A O 1
ATOM 652 N N . PHE A 1 84 ? 10.736 -6.275 -7.359 1.00 69.75 84 PHE A N 1
ATOM 653 C CA . PHE A 1 84 ? 9.276 -6.151 -7.283 1.00 69.75 84 PHE A CA 1
ATOM 654 C C . PHE A 1 8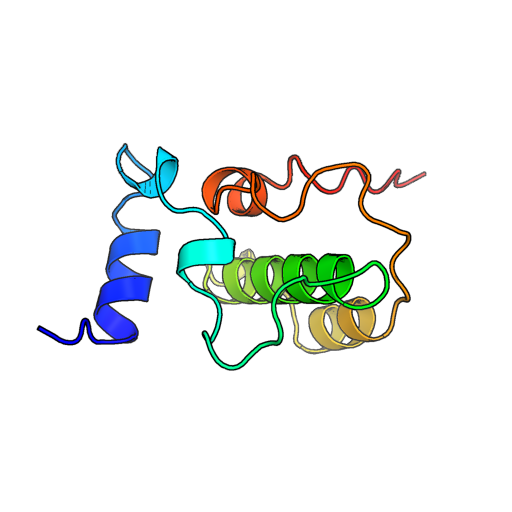4 ? 8.532 -7.440 -7.702 1.00 69.75 84 PHE A C 1
ATOM 656 O O . PHE A 1 84 ? 7.406 -7.695 -7.276 1.00 69.75 84 PHE A O 1
ATOM 663 N N . HIS A 1 85 ? 9.160 -8.267 -8.543 1.00 72.25 85 HIS A N 1
ATOM 664 C CA . HIS A 1 85 ? 8.575 -9.480 -9.105 1.00 72.25 85 HIS A CA 1
ATOM 665 C C . HIS A 1 85 ? 8.531 -10.671 -8.139 1.00 72.25 85 HIS A C 1
ATOM 667 O O . HIS A 1 85 ? 7.830 -11.644 -8.445 1.00 72.25 85 HIS A O 1
ATOM 673 N N . ASP A 1 86 ? 9.232 -10.578 -7.006 1.00 77.44 86 ASP A N 1
ATOM 674 C CA . ASP A 1 86 ? 9.398 -11.670 -6.042 1.00 77.44 86 ASP A CA 1
ATOM 675 C C . ASP A 1 86 ? 8.698 -11.397 -4.699 1.00 77.44 86 ASP A C 1
ATOM 677 O O . ASP A 1 86 ? 8.794 -12.186 -3.763 1.00 77.44 86 ASP A O 1
ATOM 681 N N . ILE A 1 87 ? 7.917 -10.315 -4.628 1.00 80.88 87 ILE A N 1
ATOM 682 C CA . ILE A 1 87 ? 7.119 -9.960 -3.454 1.00 80.88 87 ILE A CA 1
ATOM 683 C C . ILE A 1 87 ? 5.833 -10.789 -3.436 1.00 80.88 87 ILE A C 1
ATOM 685 O O . ILE A 1 87 ? 4.977 -10.648 -4.314 1.00 80.88 87 ILE A O 1
ATOM 689 N N . SER A 1 88 ? 5.660 -11.615 -2.408 1.00 83.81 88 SER A N 1
ATOM 690 C CA . SER A 1 88 ? 4.398 -12.305 -2.129 1.00 83.81 88 SER A CA 1
ATOM 691 C C . SER A 1 88 ? 3.434 -11.428 -1.324 1.00 83.81 88 SER A C 1
ATOM 693 O O . SER A 1 88 ? 3.838 -10.579 -0.526 1.00 83.81 88 SER A O 1
ATOM 695 N N . ILE A 1 89 ? 2.128 -11.667 -1.470 1.00 80.50 89 ILE A N 1
ATOM 696 C CA . ILE A 1 89 ? 1.110 -10.975 -0.663 1.00 80.50 89 ILE A CA 1
ATOM 697 C C . ILE A 1 89 ? 1.272 -11.279 0.830 1.00 80.50 89 ILE A C 1
ATOM 699 O O . ILE A 1 89 ? 1.021 -10.415 1.666 1.00 80.50 89 ILE A O 1
ATOM 703 N N . GLN A 1 90 ? 1.739 -12.476 1.183 1.00 77.81 90 GLN A N 1
ATOM 704 C CA . GLN A 1 90 ? 1.975 -12.833 2.578 1.00 77.81 90 GLN A CA 1
ATOM 705 C C . GLN A 1 90 ? 3.062 -11.968 3.233 1.00 77.81 90 GLN A C 1
ATOM 707 O O . GLN A 1 90 ? 2.855 -11.509 4.355 1.00 77.81 90 GLN A O 1
ATOM 712 N N . GLN A 1 91 ? 4.178 -11.701 2.544 1.00 77.75 91 GLN A N 1
ATOM 713 C CA . GLN A 1 91 ? 5.234 -10.819 3.067 1.00 77.75 91 GLN A CA 1
ATOM 714 C C . GLN A 1 91 ? 4.701 -9.404 3.345 1.00 77.75 91 GLN A C 1
ATOM 716 O O . GLN A 1 9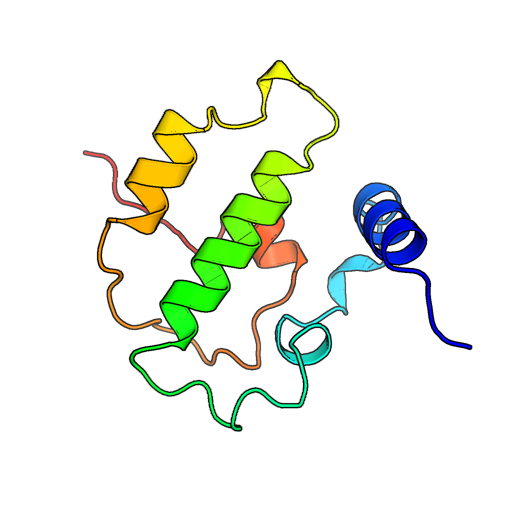1 ? 5.080 -8.776 4.332 1.00 77.75 91 GLN A O 1
ATOM 721 N N . LEU A 1 92 ? 3.760 -8.924 2.522 1.00 79.38 92 LEU A N 1
ATOM 722 C CA . LEU A 1 92 ? 3.102 -7.628 2.723 1.00 79.38 92 LEU A CA 1
ATOM 723 C C . LEU A 1 92 ? 2.148 -7.629 3.920 1.00 79.38 92 LEU A C 1
ATOM 725 O O . LEU A 1 92 ? 2.097 -6.651 4.663 1.00 79.38 92 LEU A O 1
ATOM 729 N N . VAL A 1 93 ? 1.413 -8.725 4.133 1.00 71.88 93 VAL A N 1
ATOM 730 C CA . VAL A 1 93 ? 0.520 -8.888 5.294 1.00 71.88 93 VAL A CA 1
ATOM 731 C C . VAL A 1 93 ? 1.310 -8.928 6.605 1.00 71.88 93 VAL A C 1
ATOM 733 O O . VAL A 1 93 ? 0.865 -8.354 7.598 1.00 71.88 93 VAL A O 1
ATOM 736 N N . ASN A 1 94 ? 2.487 -9.554 6.599 1.00 64.94 94 ASN A N 1
ATOM 737 C CA . ASN A 1 94 ? 3.352 -9.679 7.774 1.00 64.94 94 ASN A CA 1
ATOM 738 C C . ASN A 1 94 ? 4.250 -8.449 8.018 1.00 64.94 94 ASN A C 1
ATOM 740 O O . ASN A 1 94 ? 5.018 -8.446 8.972 1.00 64.94 94 ASN A O 1
ATOM 744 N N . GLN A 1 95 ? 4.146 -7.410 7.180 1.00 61.84 95 GLN A N 1
ATOM 745 C CA . GLN A 1 95 ? 4.955 -6.182 7.221 1.00 61.84 95 GLN A CA 1
ATOM 746 C C . GLN A 1 95 ? 6.485 -6.383 7.226 1.00 61.84 95 GLN A C 1
ATOM 748 O O . GLN A 1 95 ? 7.220 -5.441 7.506 1.00 61.84 95 GLN A O 1
ATOM 753 N N . GLU A 1 96 ? 7.000 -7.546 6.817 1.00 49.22 96 GLU A N 1
ATOM 754 C CA . GLU A 1 96 ? 8.452 -7.828 6.779 1.00 49.22 96 GLU A CA 1
ATOM 755 C C . GLU A 1 96 ? 9.222 -6.971 5.752 1.00 49.22 96 GLU A C 1
ATOM 757 O O . GLU A 1 96 ? 10.444 -7.030 5.678 1.00 49.22 96 GLU A O 1
ATOM 762 N N . ILE A 1 97 ? 8.517 -6.157 4.960 1.00 50.75 97 ILE A N 1
ATOM 763 C CA . ILE A 1 97 ? 9.082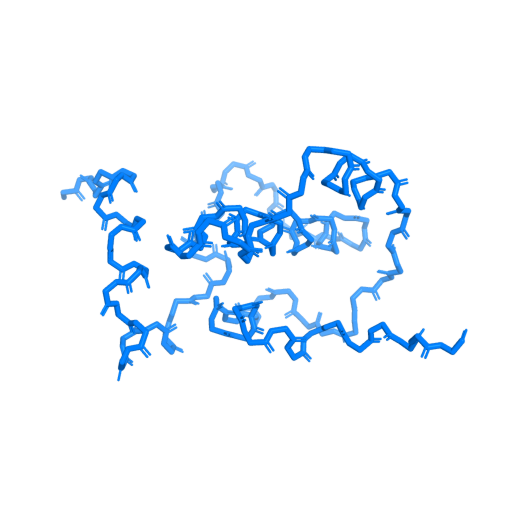 -5.341 3.875 1.00 50.75 97 ILE A CA 1
ATOM 764 C C . ILE A 1 97 ? 9.324 -3.881 4.313 1.00 50.75 97 ILE A C 1
ATOM 766 O O . ILE A 1 97 ? 10.074 -3.157 3.662 1.00 50.75 97 ILE A O 1
ATOM 770 N N . TYR A 1 98 ? 8.753 -3.446 5.443 1.00 49.19 98 TYR A N 1
ATOM 771 C CA . TYR A 1 98 ? 8.949 -2.098 5.984 1.00 49.19 98 TYR A CA 1
ATOM 772 C C . TYR A 1 98 ? 9.442 -2.182 7.425 1.00 49.19 98 TYR A C 1
ATOM 774 O O . TYR A 1 98 ? 8.693 -1.953 8.371 1.00 49.19 98 TYR A O 1
ATOM 782 N N . VAL A 1 99 ? 10.742 -2.434 7.593 1.00 37.59 99 VAL A N 1
ATOM 783 C CA . VAL A 1 99 ? 11.452 -1.906 8.762 1.00 37.59 99 VAL A CA 1
ATOM 784 C C . VAL A 1 99 ? 11.512 -0.390 8.566 1.00 37.59 99 VAL A C 1
ATOM 786 O O . VAL A 1 99 ? 12.469 0.152 8.021 1.00 37.59 99 VAL A O 1
ATOM 789 N N . VAL A 1 100 ? 10.425 0.303 8.913 1.00 39.22 100 VAL A N 1
ATOM 790 C CA . VAL A 1 100 ? 10.522 1.719 9.261 1.00 39.22 100 VAL A CA 1
ATOM 791 C C . VAL A 1 100 ? 11.195 1.720 10.619 1.00 39.22 100 VAL A C 1
ATOM 793 O O . VAL A 1 100 ? 10.584 1.354 11.619 1.00 39.22 100 VAL A O 1
ATOM 796 N N . ASP A 1 101 ? 12.478 2.058 10.616 1.00 33.16 101 ASP A N 1
ATOM 797 C CA . ASP A 1 101 ? 13.201 2.497 11.799 1.00 33.16 101 ASP A CA 1
ATOM 798 C C . ASP A 1 101 ? 12.375 3.624 12.443 1.00 33.16 101 ASP A C 1
ATOM 800 O O . ASP A 1 101 ? 12.320 4.747 11.941 1.00 33.16 101 ASP A O 1
ATOM 804 N N . GLN A 1 102 ? 11.593 3.278 13.467 1.00 32.16 102 GLN A N 1
ATOM 805 C CA . GLN A 1 102 ? 10.986 4.250 14.364 1.00 32.16 102 GLN A CA 1
ATOM 806 C C . GLN A 1 102 ? 11.955 4.422 15.524 1.00 32.16 102 GLN A C 1
ATOM 808 O O . GLN A 1 102 ? 11.972 3.601 16.442 1.00 32.16 102 GLN A O 1
ATOM 813 N N . ASN A 1 103 ? 12.751 5.486 15.457 1.00 30.22 103 ASN A N 1
ATOM 814 C CA . ASN A 1 103 ? 13.451 6.046 16.603 1.00 30.22 103 ASN A CA 1
ATOM 815 C C . ASN A 1 103 ? 12.936 7.460 16.872 1.00 30.22 103 ASN A C 1
ATOM 817 O O . ASN A 1 103 ? 12.897 8.263 15.911 1.00 30.22 103 ASN A O 1
#